Protein AF-A0A973GVV6-F1 (afdb_monomer)

pLDDT: mean 82.09, std 10.91, range [41.25, 96.56]

Solvent-accessible surface area (backbone atoms only — not comparable to full-atom values): 7783 Å² total; per-residue (Å²): 144,70,64,70,62,54,54,49,52,54,51,53,49,53,56,48,51,75,36,25,52,68,75,46,79,45,79,41,70,63,87,93,45,78,24,54,24,40,29,25,40,65,75,50,59,70,65,67,34,44,69,63,40,36,61,57,30,44,75,73,45,18,32,60,41,84,41,83,48,92,96,33,37,30,42,34,44,38,84,44,67,81,72,75,73,79,80,56,63,68,57,54,50,50,52,49,53,49,51,51,52,51,39,23,60,60,36,11,60,40,70,59,96,84,41,84,42,80,36,68,69,42,7,50,53,44,32,50,51,56,51,49,54,53,51,67,70,77,105

Nearest PDB structures (foldseek):
  7mwr-assembly1_B  TM=5.483E-01  e=1.117E-02  synthetic construct
  6mrs-assembly1_A  TM=5.231E-01  e=1.431E-02  synthetic construct
  8ure-assembly1_G  TM=4.754E-01  e=3.007E-02  synthetic construct
  8utm-assembly1_E  TM=4.468E-01  e=5.582E-02  synthetic construct
  3gie-assembly1_A  TM=4.840E-01  e=1.809E-01  Bacillus subtilis

Mean predicted aligned error: 11.55 Å

Structure (mmCIF, N/CA/C/O backbone):
data_AF-A0A973GVV6-F1
#
_entry.id   AF-A0A973GVV6-F1
#
loop_
_atom_site.group_PDB
_atom_site.id
_atom_site.type_symbol
_atom_site.label_atom_id
_atom_site.label_alt_id
_atom_site.label_comp_id
_atom_site.label_asym_id
_atom_site.label_entity_id
_atom_site.label_seq_id
_atom_site.pdbx_PDB_ins_code
_atom_site.Cartn_x
_atom_site.Cartn_y
_atom_site.Cartn_z
_atom_site.occupancy
_atom_site.B_iso_or_equiv
_atom_site.auth_seq_id
_atom_site.auth_comp_id
_atom_site.auth_asym_id
_atom_site.auth_atom_id
_atom_site.pdbx_PDB_model_num
ATOM 1 N N . MET A 1 1 ? -28.513 9.201 26.922 1.00 41.25 1 MET A N 1
ATOM 2 C CA . MET A 1 1 ? -28.234 8.924 25.495 1.00 41.25 1 MET A CA 1
ATOM 3 C C . MET A 1 1 ? -26.735 8.682 25.377 1.00 41.25 1 MET A C 1
ATOM 5 O O . MET A 1 1 ? -26.014 9.534 24.888 1.00 41.25 1 MET A O 1
ATOM 9 N N . THR A 1 2 ? -26.273 7.572 25.961 1.00 50.88 2 THR A N 1
ATOM 10 C CA . THR A 1 2 ? -24.847 7.294 26.245 1.00 50.88 2 THR A CA 1
ATOM 11 C C . THR A 1 2 ? -24.508 5.798 26.152 1.00 50.88 2 THR A C 1
ATOM 13 O O . THR A 1 2 ? -23.356 5.434 26.286 1.00 50.88 2 THR A O 1
ATOM 16 N N . ASP A 1 3 ? -25.484 4.927 25.875 1.00 53.62 3 ASP A N 1
ATOM 17 C CA . ASP A 1 3 ? -25.315 3.469 25.999 1.00 53.62 3 ASP A CA 1
ATOM 18 C C . ASP A 1 3 ? -24.752 2.799 24.728 1.00 53.62 3 ASP A C 1
ATOM 20 O O . ASP A 1 3 ? -23.993 1.836 24.776 1.00 53.62 3 ASP A O 1
ATOM 24 N N . MET A 1 4 ? -25.102 3.319 23.546 1.00 52.28 4 MET A N 1
ATOM 25 C CA . MET A 1 4 ? -24.807 2.636 22.279 1.00 52.28 4 MET A CA 1
ATOM 26 C C . MET A 1 4 ? -23.337 2.779 21.846 1.00 52.28 4 MET A C 1
ATOM 28 O O . MET A 1 4 ? -22.791 1.878 21.210 1.00 52.28 4 MET A O 1
ATOM 32 N N . SER A 1 5 ? -22.670 3.879 22.218 1.00 62.31 5 SER A N 1
ATOM 33 C CA . SER A 1 5 ? -21.237 4.078 21.963 1.00 62.31 5 SER A CA 1
ATOM 34 C C . SER A 1 5 ? -20.377 3.142 22.808 1.00 62.31 5 SER A C 1
ATOM 36 O O . SER A 1 5 ? -19.447 2.537 22.281 1.00 62.31 5 SER A O 1
ATOM 38 N N . ASP A 1 6 ? -20.726 2.961 24.082 1.00 63.75 6 ASP A N 1
ATOM 39 C CA . ASP A 1 6 ? -19.943 2.154 25.022 1.00 63.75 6 ASP A CA 1
ATOM 40 C C . ASP A 1 6 ? -20.035 0.659 24.685 1.00 63.75 6 ASP A C 1
ATOM 42 O O . ASP A 1 6 ? -19.018 -0.039 24.674 1.00 63.75 6 ASP A O 1
ATOM 46 N N . LEU A 1 7 ? -21.223 0.188 24.283 1.00 63.22 7 LEU A N 1
ATOM 47 C CA . LEU A 1 7 ? -21.426 -1.167 23.754 1.00 63.22 7 LEU A CA 1
ATOM 48 C C . LEU A 1 7 ? -20.586 -1.431 22.496 1.00 63.22 7 LEU A C 1
ATOM 50 O O . LEU A 1 7 ? -19.991 -2.500 22.353 1.00 63.22 7 LEU A O 1
ATOM 54 N N . THR A 1 8 ? -20.495 -0.446 21.602 1.00 74.62 8 THR A N 1
ATOM 55 C CA . THR A 1 8 ? -19.741 -0.579 20.348 1.00 74.62 8 THR A CA 1
ATOM 56 C C . THR A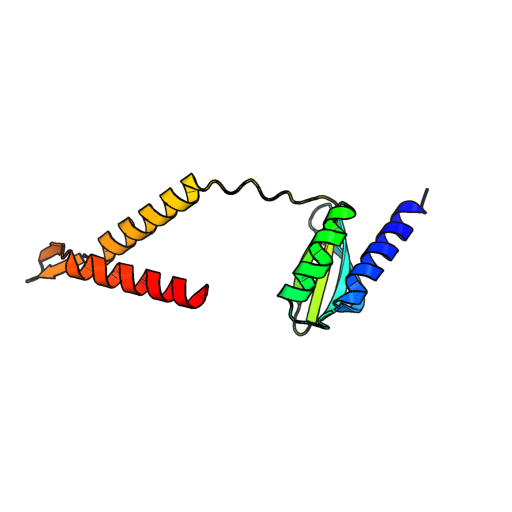 1 8 ? -18.233 -0.596 20.604 1.00 74.62 8 THR A C 1
ATOM 58 O O . THR A 1 8 ? -17.515 -1.417 20.035 1.00 74.62 8 THR A O 1
ATOM 61 N N . VAL A 1 9 ? -17.737 0.248 21.516 1.00 75.38 9 VAL A N 1
ATOM 62 C CA . VAL A 1 9 ? -16.320 0.257 21.918 1.00 75.38 9 VAL A CA 1
ATOM 63 C C . VAL A 1 9 ? -15.939 -1.048 22.622 1.00 75.38 9 VAL A C 1
ATOM 65 O O . VAL A 1 9 ? -14.868 -1.594 22.351 1.00 75.38 9 VAL A O 1
ATOM 68 N N . ALA A 1 10 ? -16.811 -1.594 23.474 1.00 80.00 10 ALA A N 1
ATOM 69 C CA . ALA A 1 10 ? -16.584 -2.883 24.126 1.00 80.00 10 ALA A CA 1
ATOM 70 C C . ALA A 1 10 ? -16.536 -4.047 23.117 1.00 80.00 10 ALA A C 1
ATOM 72 O O . ALA A 1 10 ? -15.674 -4.926 23.222 1.00 80.00 10 ALA A O 1
ATOM 73 N N . ALA A 1 11 ? -17.409 -4.031 22.105 1.00 80.62 11 ALA A N 1
ATOM 74 C CA . ALA A 1 11 ? -17.391 -5.006 21.016 1.00 80.62 11 ALA A CA 1
ATOM 75 C C . ALA A 1 11 ? -16.099 -4.915 20.181 1.00 80.62 11 ALA A C 1
ATOM 77 O O . ALA A 1 11 ? -15.424 -5.927 19.984 1.00 80.62 11 ALA A O 1
ATOM 78 N N . LEU A 1 12 ? -15.692 -3.704 19.780 1.00 81.50 12 LEU A N 1
ATOM 79 C CA . LEU A 1 12 ? -14.433 -3.461 19.059 1.00 81.50 12 LEU A CA 1
ATOM 80 C C . LEU A 1 12 ? -13.213 -3.916 19.867 1.00 81.50 12 LEU A C 1
ATOM 82 O O . LEU A 1 12 ? -12.322 -4.571 19.325 1.00 81.50 12 LEU A O 1
ATOM 86 N N . ARG A 1 13 ? -13.199 -3.636 21.176 1.00 83.25 13 ARG A N 1
ATOM 87 C CA . ARG A 1 13 ? -12.144 -4.090 22.093 1.00 83.25 13 ARG A CA 1
ATOM 88 C C . ARG A 1 13 ? -12.050 -5.610 22.137 1.00 83.25 13 ARG A C 1
ATOM 90 O O . ARG A 1 13 ? -10.948 -6.144 22.178 1.00 83.25 13 ARG A O 1
ATOM 97 N N . THR A 1 14 ? -13.188 -6.299 22.148 1.00 84.44 14 THR A N 1
ATOM 98 C CA . THR A 1 14 ? -13.240 -7.765 22.220 1.00 84.44 14 THR A CA 1
ATOM 99 C C . THR A 1 14 ? -12.627 -8.381 20.968 1.00 84.44 14 THR A C 1
ATOM 101 O O . THR A 1 14 ? -11.766 -9.247 21.072 1.00 84.44 14 THR A O 1
ATOM 104 N N . VAL A 1 15 ? -12.992 -7.863 19.794 1.00 83.56 15 VAL A N 1
ATOM 105 C CA . VAL A 1 15 ? -12.440 -8.325 18.516 1.00 83.56 15 VAL A CA 1
ATOM 106 C C . VAL A 1 15 ? -10.945 -7.999 18.397 1.00 83.56 15 VAL A C 1
ATOM 108 O O . VAL A 1 15 ? -10.175 -8.838 17.940 1.00 83.56 15 VAL A O 1
ATOM 111 N N . ALA A 1 16 ? -10.505 -6.820 18.849 1.00 81.62 16 ALA A N 1
ATOM 112 C CA . ALA A 1 16 ? -9.082 -6.477 18.876 1.00 81.62 16 ALA A CA 1
ATOM 113 C C . ALA A 1 16 ? -8.285 -7.396 19.824 1.00 81.62 16 ALA A C 1
ATOM 115 O O . ALA A 1 16 ? -7.203 -7.858 19.466 1.00 81.62 16 ALA A O 1
ATOM 116 N N . ALA A 1 17 ? -8.832 -7.724 21.000 1.00 83.81 17 ALA A N 1
ATOM 117 C CA . ALA A 1 17 ? -8.168 -8.553 22.008 1.00 83.81 17 ALA A CA 1
ATOM 118 C C . ALA A 1 17 ? -7.870 -9.996 21.550 1.00 83.81 17 ALA A C 1
ATOM 120 O O . ALA A 1 17 ? -7.022 -10.663 22.148 1.00 83.81 17 ALA A O 1
ATOM 121 N N . GLU A 1 18 ? -8.545 -10.481 20.503 1.00 83.44 18 GLU A N 1
ATOM 122 C CA . GLU A 1 18 ? -8.271 -11.796 19.915 1.00 83.44 18 GLU A CA 1
ATOM 123 C C . GLU A 1 18 ? -6.912 -11.849 19.206 1.00 83.44 18 GLU A C 1
ATOM 125 O O . GLU A 1 18 ? -6.233 -12.873 19.267 1.00 83.44 18 GLU A O 1
ATOM 130 N N . VAL A 1 19 ? -6.486 -10.752 18.570 1.00 80.69 19 VAL A N 1
ATOM 131 C CA . VAL A 1 19 ? -5.260 -10.725 17.750 1.00 80.69 19 VAL A CA 1
ATOM 132 C C . VAL A 1 19 ? -4.139 -9.878 18.342 1.00 80.69 19 VAL A C 1
ATOM 134 O O . VAL A 1 19 ? -2.971 -10.114 18.033 1.00 80.69 19 VAL A O 1
ATOM 137 N N . ILE A 1 20 ? -4.468 -8.926 19.217 1.00 83.75 20 ILE A N 1
ATOM 138 C CA . ILE A 1 20 ? -3.491 -8.150 19.981 1.00 83.75 20 ILE A CA 1
ATOM 139 C C . ILE A 1 20 ? -3.687 -8.359 21.479 1.00 83.75 20 ILE A C 1
ATOM 141 O O . ILE A 1 20 ? -4.798 -8.412 22.005 1.00 83.75 20 ILE A O 1
ATOM 145 N N . GLN A 1 21 ? -2.583 -8.454 22.204 1.00 85.25 21 GLN A N 1
ATOM 146 C CA . GLN A 1 21 ? -2.570 -8.282 23.644 1.00 85.25 21 GLN A CA 1
ATOM 147 C C . GLN A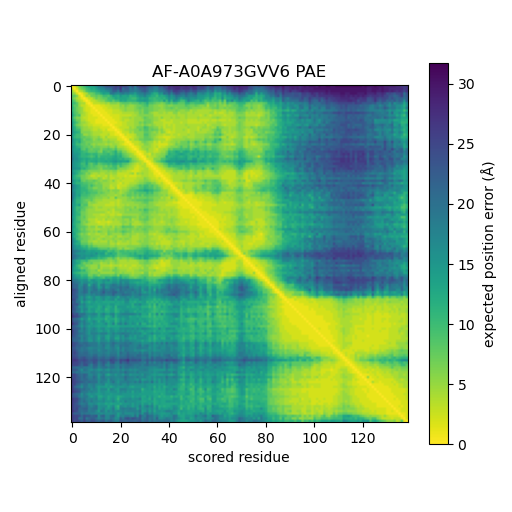 1 21 ? -2.628 -6.783 23.935 1.00 85.25 21 GLN A C 1
ATOM 149 O O . GLN A 1 21 ? -1.608 -6.108 23.880 1.00 85.25 21 GLN A O 1
ATOM 154 N N . ILE A 1 22 ? -3.834 -6.275 24.194 1.00 83.50 22 ILE A N 1
ATOM 155 C CA . ILE A 1 22 ? -4.075 -4.856 24.478 1.00 83.50 22 ILE A CA 1
ATOM 156 C C . ILE A 1 22 ? -3.368 -4.475 25.782 1.00 83.50 22 ILE A C 1
ATOM 158 O O . ILE A 1 22 ? -3.710 -4.991 26.847 1.00 83.50 22 ILE A O 1
ATOM 162 N N . GLU A 1 23 ? -2.410 -3.563 25.681 1.00 84.00 23 GLU A N 1
ATOM 163 C CA . GLU A 1 23 ? -1.698 -2.960 26.808 1.00 84.00 23 GLU A CA 1
ATOM 164 C C . GLU A 1 23 ? -2.356 -1.637 27.208 1.00 84.00 23 GLU A C 1
ATOM 166 O O . GLU A 1 23 ? -2.527 -1.368 28.396 1.00 84.00 23 GLU A O 1
ATOM 171 N N . ASP A 1 24 ? -2.784 -0.848 26.219 1.00 81.06 24 ASP A N 1
ATOM 172 C CA . ASP A 1 24 ? -3.389 0.464 26.435 1.00 81.06 24 ASP A CA 1
ATOM 173 C C . ASP A 1 24 ? -4.512 0.754 25.422 1.00 81.06 24 ASP A C 1
ATOM 175 O O . ASP A 1 24 ? -4.532 0.228 24.304 1.00 81.06 24 ASP A O 1
ATOM 179 N N . VAL A 1 25 ? -5.475 1.589 25.818 1.00 81.19 25 VAL A N 1
ATOM 180 C CA . VAL A 1 25 ? -6.573 2.052 24.958 1.00 81.19 25 VAL A CA 1
ATOM 181 C C . VAL A 1 25 ? -6.594 3.569 24.967 1.00 81.19 25 VAL A C 1
ATOM 183 O O . VAL A 1 25 ? -6.937 4.199 25.964 1.00 81.19 25 VAL A O 1
ATOM 186 N N . GLN A 1 26 ? -6.276 4.157 23.821 1.00 82.62 26 GLN A N 1
ATOM 187 C CA . GLN A 1 26 ? -6.233 5.601 23.640 1.00 82.62 26 GLN A CA 1
ATOM 188 C C . GLN A 1 26 ? -7.326 6.049 22.675 1.00 82.62 26 GLN A C 1
ATOM 190 O O . GLN A 1 26 ? -7.758 5.301 21.803 1.00 82.62 26 GLN A O 1
ATOM 195 N N . LEU A 1 27 ? -7.782 7.291 22.803 1.00 77.88 27 LEU A N 1
ATOM 196 C CA . LEU A 1 27 ? -8.652 7.908 21.804 1.00 77.88 27 LEU A CA 1
ATOM 197 C C . LEU A 1 27 ? -7.766 8.621 20.783 1.00 77.88 27 LEU A C 1
ATOM 199 O O . LEU A 1 27 ? -7.247 9.708 21.038 1.00 77.88 27 LEU A O 1
ATOM 203 N N . GLY A 1 28 ? -7.571 7.982 19.633 1.00 69.44 28 GLY A N 1
ATOM 204 C CA . GLY A 1 28 ? -6.880 8.565 18.494 1.00 69.44 28 GLY A CA 1
ATOM 205 C C . GLY A 1 28 ? -7.753 9.624 17.831 1.00 69.44 28 GLY A C 1
ATOM 206 O O . GLY A 1 28 ? -8.956 9.433 17.638 1.00 69.44 28 GLY A O 1
ATOM 207 N N . ARG A 1 29 ? -7.158 10.764 17.477 1.00 69.81 29 ARG A N 1
ATOM 208 C CA . ARG A 1 29 ? -7.831 11.793 16.683 1.00 69.81 29 ARG A CA 1
ATOM 209 C C . ARG A 1 29 ? -7.193 11.864 15.306 1.00 69.81 29 ARG A C 1
ATOM 211 O O . ARG A 1 29 ? -6.050 12.295 15.171 1.00 69.81 29 ARG A O 1
ATOM 218 N N . ARG A 1 30 ? -7.958 11.507 14.278 1.00 66.75 30 ARG A N 1
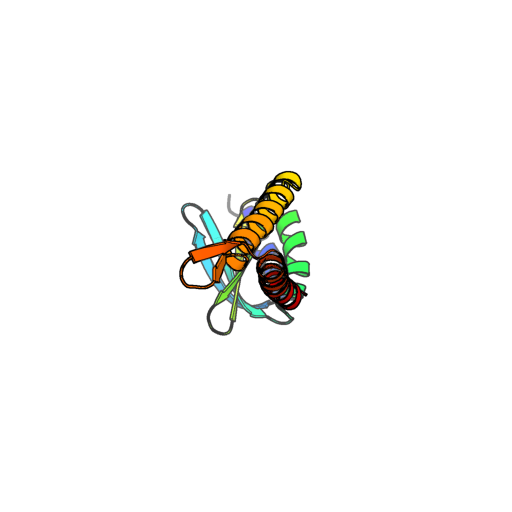ATOM 219 C CA . ARG A 1 30 ? -7.539 11.590 12.878 1.00 66.75 30 ARG A CA 1
ATOM 220 C C . ARG A 1 30 ? -8.357 12.669 12.178 1.00 66.75 30 ARG A C 1
ATOM 222 O O . ARG A 1 30 ? -9.492 12.457 11.752 1.00 66.75 30 ARG A O 1
ATOM 229 N N . GLY A 1 31 ? -7.796 13.878 12.131 1.00 71.50 31 GLY A N 1
ATOM 230 C CA . GLY A 1 31 ? -8.498 15.072 11.653 1.00 71.50 31 GLY A CA 1
ATOM 231 C C . GLY A 1 31 ? -9.696 15.433 12.544 1.00 71.50 31 GLY A C 1
ATOM 232 O O . GLY A 1 31 ? -9.537 15.765 13.721 1.00 71.50 31 GLY A O 1
ATOM 233 N N . ALA A 1 32 ? -10.905 15.378 11.979 1.00 66.12 32 ALA A N 1
ATOM 234 C CA . ALA A 1 32 ? -12.152 15.639 12.703 1.00 66.12 32 ALA A CA 1
ATOM 235 C C . ALA A 1 32 ? -12.732 14.399 13.412 1.00 66.12 32 ALA A C 1
ATOM 237 O O . ALA A 1 32 ? -13.640 14.545 14.226 1.00 66.12 32 ALA A O 1
ATOM 238 N N . MET A 1 33 ? -12.221 13.197 13.125 1.00 67.38 33 MET A N 1
ATOM 239 C CA . MET A 1 33 ? -12.739 11.945 13.680 1.00 67.38 33 MET A CA 1
ATOM 240 C C . MET A 1 33 ? -11.989 11.559 14.955 1.00 67.38 33 MET A C 1
ATOM 242 O O . MET A 1 33 ? -10.761 11.639 15.005 1.00 67.38 33 MET A O 1
ATOM 246 N N . VAL A 1 34 ? -12.736 11.131 15.974 1.00 70.88 34 VAL A N 1
ATOM 247 C CA . VAL A 1 34 ? -12.203 10.520 17.197 1.00 70.88 34 VAL A CA 1
ATOM 248 C C . VAL A 1 34 ? -12.528 9.034 17.137 1.00 70.88 34 VAL A C 1
ATOM 250 O O . VAL A 1 34 ? -13.694 8.664 17.003 1.00 70.88 34 VAL A O 1
ATOM 253 N N . ALA A 1 35 ? -11.498 8.200 17.199 1.00 78.06 35 ALA A N 1
ATOM 254 C CA . ALA A 1 35 ? -11.588 6.755 17.071 1.00 78.06 35 ALA A CA 1
ATOM 255 C C . ALA A 1 35 ? -10.821 6.079 18.217 1.00 78.06 35 ALA A C 1
ATOM 257 O O . ALA A 1 35 ? -9.741 6.544 18.589 1.00 78.06 35 ALA A O 1
ATOM 258 N N . PRO A 1 36 ? -11.340 4.984 18.794 1.00 79.69 36 PRO A N 1
ATOM 259 C CA . PRO A 1 36 ? -10.580 4.217 19.764 1.00 79.69 36 PRO A CA 1
ATOM 260 C C . PRO A 1 36 ? -9.403 3.523 19.067 1.00 79.69 36 PRO A C 1
ATOM 262 O O . PRO A 1 36 ? -9.538 2.930 17.993 1.00 79.69 36 PRO A O 1
ATOM 265 N N . ARG A 1 37 ? -8.239 3.627 19.702 1.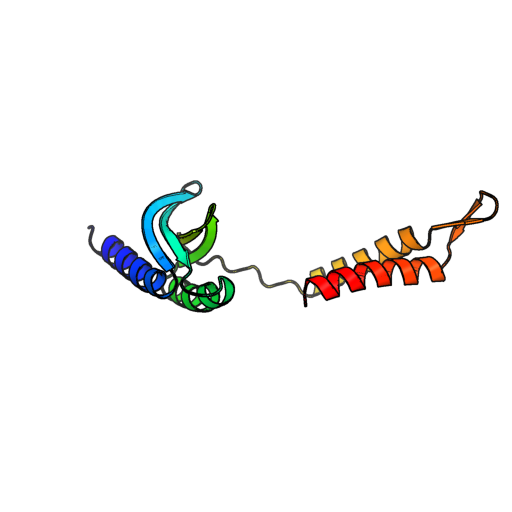00 82.62 37 ARG A N 1
ATOM 266 C CA . ARG A 1 37 ? -6.961 3.059 19.296 1.00 82.62 37 ARG A CA 1
ATOM 267 C C . ARG A 1 37 ? -6.518 2.077 20.372 1.00 82.62 37 ARG A C 1
ATOM 269 O O . ARG A 1 37 ? -6.298 2.459 21.518 1.00 82.62 37 ARG A O 1
ATOM 276 N N . PHE A 1 38 ? -6.406 0.812 20.000 1.00 84.56 38 PHE A N 1
ATOM 277 C CA . PHE A 1 38 ? -5.993 -0.272 20.882 1.00 84.56 38 PHE A CA 1
ATOM 278 C C . PHE A 1 38 ? -4.512 -0.553 20.648 1.00 84.56 38 PHE A C 1
ATOM 280 O O . PHE A 1 38 ? -4.148 -0.986 19.559 1.00 84.56 38 PHE A O 1
ATOM 287 N N . ILE A 1 39 ? -3.667 -0.279 21.635 1.00 83.38 39 ILE A N 1
ATOM 288 C CA . ILE A 1 39 ? -2.209 -0.398 21.540 1.00 83.38 39 ILE A CA 1
ATOM 289 C C . ILE A 1 39 ? -1.775 -1.657 22.280 1.00 83.38 39 ILE A C 1
ATOM 291 O O . ILE A 1 39 ? -2.270 -1.945 23.372 1.00 83.38 39 ILE A O 1
ATOM 295 N N . GLY A 1 40 ? -0.850 -2.411 21.698 1.00 84.81 40 GLY A N 1
ATOM 296 C CA . GLY A 1 40 ? -0.265 -3.558 22.371 1.00 84.81 40 GLY A CA 1
ATOM 297 C C . GLY A 1 40 ? 0.632 -4.391 21.472 1.00 84.81 40 GLY A C 1
ATOM 298 O O . GLY A 1 40 ? 1.213 -3.891 20.510 1.00 84.81 40 GLY A O 1
ATOM 299 N N . GLN A 1 41 ? 0.736 -5.681 21.780 1.00 82.44 41 GLN A N 1
ATOM 300 C CA . GLN A 1 41 ? 1.577 -6.616 21.034 1.00 82.44 41 GLN A CA 1
ATOM 301 C C . GLN A 1 41 ? 0.738 -7.608 20.240 1.00 82.44 41 GLN A C 1
ATOM 303 O O . GLN A 1 41 ? -0.260 -8.143 20.722 1.00 82.44 41 GLN A O 1
ATOM 308 N N . LEU A 1 42 ? 1.153 -7.862 19.005 1.00 82.38 42 LEU A N 1
ATOM 309 C CA . LEU A 1 42 ? 0.533 -8.857 18.142 1.00 82.38 42 LEU A CA 1
ATOM 310 C C . LEU A 1 42 ? 0.733 -10.267 18.711 1.00 82.38 42 LEU A C 1
ATOM 312 O O . LEU A 1 42 ? 1.853 -10.682 19.000 1.00 82.38 42 LEU A O 1
ATOM 316 N N . ARG A 1 43 ? -0.359 -11.026 18.830 1.00 81.06 43 ARG A N 1
ATOM 317 C CA . ARG A 1 43 ? -0.337 -12.446 19.234 1.00 81.06 43 ARG A CA 1
ATOM 318 C C . ARG A 1 43 ? 0.015 -13.385 18.077 1.00 81.06 43 ARG A C 1
ATOM 320 O O . ARG A 1 43 ? 0.208 -14.580 18.275 1.00 81.06 43 ARG A O 1
ATOM 327 N N . THR A 1 44 ? 0.004 -12.870 16.857 1.00 77.44 44 THR A N 1
ATOM 328 C CA . THR A 1 44 ? 0.151 -13.601 15.597 1.00 77.44 44 THR A CA 1
ATOM 329 C C . THR A 1 44 ? 0.787 -12.666 14.577 1.00 77.44 44 THR A C 1
ATOM 331 O O . THR A 1 44 ? 0.855 -11.461 14.799 1.00 77.44 44 THR A O 1
ATOM 334 N N . GLU A 1 45 ? 1.278 -13.205 13.469 1.00 80.25 45 GLU A N 1
ATOM 335 C CA . GLU A 1 45 ? 1.764 -12.405 12.350 1.00 80.25 45 GLU A CA 1
ATOM 336 C C . GLU A 1 45 ? 0.775 -11.289 11.960 1.00 80.25 45 GLU A C 1
ATOM 338 O O . GLU A 1 45 ? -0.442 -11.491 11.940 1.00 80.25 45 GLU A O 1
ATOM 343 N N . ALA A 1 46 ? 1.301 -10.100 11.651 1.00 76.94 46 ALA A N 1
ATOM 344 C CA . ALA A 1 46 ? 0.499 -8.905 11.388 1.00 76.94 46 ALA A CA 1
ATOM 345 C C . ALA A 1 46 ? -0.561 -9.121 10.296 1.00 76.94 46 ALA A C 1
ATOM 347 O O . ALA A 1 46 ? -1.688 -8.646 10.440 1.00 76.94 46 ALA A O 1
ATOM 348 N N . GLN A 1 47 ? -0.220 -9.878 9.248 1.00 77.50 47 GLN A N 1
ATOM 349 C CA . GLN A 1 47 ? -1.128 -10.169 8.143 1.00 77.50 47 GLN A CA 1
ATOM 350 C C . GLN A 1 47 ? -2.306 -11.048 8.585 1.00 77.50 47 GLN A C 1
ATOM 352 O O . GLN A 1 47 ? -3.460 -10.664 8.420 1.00 77.50 47 GLN A O 1
ATOM 357 N N . ALA A 1 48 ? -2.040 -12.176 9.246 1.00 81.88 48 ALA A N 1
ATOM 358 C CA . ALA A 1 48 ? -3.091 -13.069 9.739 1.00 81.88 48 ALA A CA 1
ATOM 359 C C . ALA A 1 48 ? -3.976 -12.407 10.818 1.00 81.88 48 ALA A C 1
ATOM 361 O O . ALA A 1 48 ? -5.188 -12.647 10.885 1.00 81.88 48 ALA A O 1
ATOM 362 N N . ALA A 1 49 ? -3.391 -11.532 11.644 1.00 83.62 49 ALA A N 1
ATOM 363 C CA . ALA A 1 49 ? -4.136 -10.697 12.581 1.00 83.62 49 ALA A CA 1
ATOM 364 C C . ALA A 1 49 ? -5.081 -9.720 11.858 1.00 83.62 49 ALA A C 1
ATOM 366 O O . ALA A 1 49 ? -6.249 -9.599 12.242 1.00 83.62 49 ALA A O 1
ATOM 367 N N . TYR A 1 50 ? -4.599 -9.059 10.798 1.00 81.94 50 TYR A N 1
ATOM 368 C CA . TYR A 1 50 ? -5.410 -8.174 9.961 1.00 81.94 50 TYR A CA 1
ATOM 369 C C . TYR A 1 50 ? -6.580 -8.921 9.320 1.00 81.94 50 TYR A C 1
ATOM 371 O O . TYR A 1 50 ? -7.726 -8.495 9.460 1.00 81.94 50 TYR A O 1
ATOM 379 N N . ASP A 1 51 ? -6.307 -10.063 8.690 1.00 83.44 51 ASP A N 1
ATOM 380 C CA . ASP A 1 51 ? -7.304 -10.861 7.969 1.00 83.44 51 ASP A CA 1
ATOM 381 C C . ASP A 1 51 ? -8.428 -11.363 8.892 1.00 83.44 51 ASP A C 1
ATOM 383 O O . ASP A 1 51 ? -9.573 -11.525 8.469 1.00 83.44 51 ASP A O 1
ATOM 387 N N . THR A 1 52 ? -8.129 -11.547 10.181 1.00 83.19 52 THR A N 1
ATOM 388 C CA . THR A 1 52 ? -9.112 -11.949 11.197 1.00 83.19 52 THR A CA 1
ATOM 389 C C . THR A 1 52 ? -9.975 -10.776 11.676 1.00 83.19 52 THR A C 1
ATOM 391 O O . THR A 1 52 ? -11.187 -10.925 11.870 1.00 83.19 52 THR A O 1
ATOM 394 N N . VAL A 1 53 ? -9.374 -9.600 11.883 1.00 84.25 53 VAL A N 1
ATOM 395 C CA . VAL A 1 53 ? -10.048 -8.436 12.486 1.00 84.25 53 VAL A CA 1
ATOM 396 C C . VAL A 1 53 ? -10.760 -7.560 11.463 1.00 84.25 53 VAL A C 1
ATOM 398 O O . VAL A 1 53 ? -11.858 -7.072 11.744 1.00 84.25 53 VAL A O 1
ATOM 401 N N . ALA A 1 54 ? -10.182 -7.373 10.276 1.00 82.81 54 ALA A N 1
ATOM 402 C CA . ALA A 1 54 ? -10.705 -6.463 9.263 1.00 82.81 54 ALA A CA 1
ATOM 403 C C . ALA A 1 54 ? -12.153 -6.784 8.839 1.00 82.81 54 ALA A C 1
ATOM 405 O O . ALA A 1 54 ? -12.974 -5.863 8.875 1.00 82.81 54 ALA A O 1
ATOM 406 N N . PRO A 1 55 ? -12.542 -8.044 8.541 1.00 82.75 55 PRO A N 1
ATOM 407 C CA . PRO A 1 55 ? -13.918 -8.360 8.148 1.00 82.75 55 PRO A CA 1
ATOM 408 C C . PRO A 1 55 ? -14.924 -8.096 9.274 1.00 82.75 55 PRO A C 1
ATOM 410 O O . PRO A 1 55 ? -16.045 -7.650 9.035 1.00 82.75 55 PRO A O 1
ATOM 413 N N . ARG A 1 56 ? -14.519 -8.346 10.526 1.00 83.00 56 ARG A N 1
ATOM 414 C CA . ARG A 1 56 ? -15.376 -8.167 11.705 1.00 83.00 56 ARG A CA 1
ATOM 415 C C . ARG A 1 56 ? -15.581 -6.694 12.033 1.00 83.00 56 ARG A C 1
ATOM 417 O O . ARG A 1 56 ? -16.695 -6.293 12.356 1.00 83.00 56 ARG A O 1
ATOM 424 N N . PHE A 1 57 ? -14.536 -5.878 11.904 1.00 83.19 57 PHE A N 1
ATOM 425 C CA . PHE A 1 57 ? -14.653 -4.425 12.028 1.00 83.19 57 PHE A CA 1
ATOM 426 C C . PHE A 1 57 ? -15.541 -3.853 10.919 1.00 83.19 57 PHE A C 1
ATOM 428 O O . PHE A 1 57 ? -16.448 -3.074 11.219 1.00 83.19 57 PHE A O 1
ATOM 435 N N . GLN A 1 58 ? -15.365 -4.311 9.672 1.00 81.94 58 GLN A N 1
ATOM 436 C CA . GLN A 1 58 ? -16.204 -3.899 8.541 1.00 81.94 58 GLN A CA 1
ATOM 437 C C . GLN A 1 58 ? -17.680 -4.250 8.762 1.00 81.94 58 GLN A C 1
ATOM 439 O O . GLN A 1 58 ? -18.545 -3.411 8.513 1.00 81.94 58 GLN A O 1
ATOM 444 N N . ALA A 1 59 ? -17.978 -5.441 9.296 1.00 80.19 59 ALA A N 1
ATOM 445 C CA . ALA A 1 59 ? -19.341 -5.845 9.652 1.00 80.19 59 ALA A CA 1
ATOM 446 C C . ALA A 1 59 ? -19.984 -4.931 10.714 1.00 80.19 59 ALA A C 1
ATOM 448 O O . ALA A 1 59 ? -21.203 -4.780 10.738 1.00 80.19 59 ALA A O 1
ATOM 449 N N . MET A 1 60 ? -19.172 -4.293 11.562 1.00 79.38 60 MET A N 1
ATOM 450 C CA . MET A 1 60 ? -19.619 -3.320 12.565 1.00 79.38 60 MET A CA 1
ATOM 451 C C . MET A 1 60 ? -19.670 -1.875 12.041 1.00 79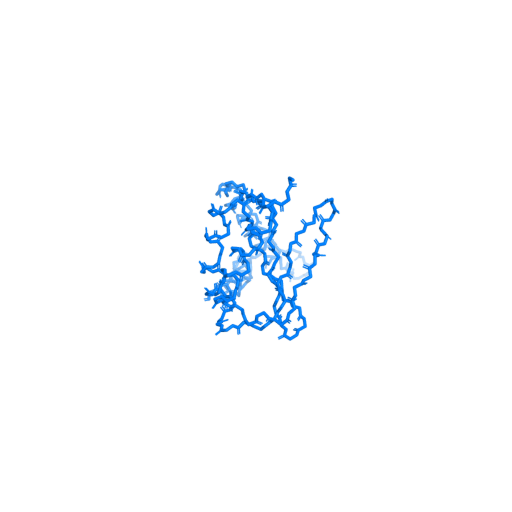.38 60 MET A C 1
ATOM 453 O O . MET A 1 60 ? -20.020 -0.974 12.799 1.00 79.38 60 MET A O 1
ATOM 457 N N . GLY A 1 61 ? -19.330 -1.620 10.773 1.00 78.75 61 GLY A N 1
ATOM 458 C CA . GLY A 1 61 ? -19.302 -0.260 10.224 1.00 78.75 61 GLY A CA 1
ATOM 459 C C . GLY A 1 61 ? -17.976 0.483 10.421 1.00 78.75 61 GLY A C 1
ATOM 460 O O . GLY A 1 61 ? -17.910 1.686 10.157 1.00 78.75 61 GLY A O 1
ATOM 461 N N . TYR A 1 62 ? -16.930 -0.207 10.883 1.00 82.38 62 TYR A N 1
ATOM 462 C CA . TYR A 1 62 ? -15.619 0.367 11.181 1.00 82.38 62 TYR A CA 1
ATOM 463 C C . TYR A 1 62 ? -14.551 -0.176 10.236 1.00 82.38 62 TYR A C 1
ATOM 465 O O . TYR A 1 62 ? -14.591 -1.323 9.802 1.00 82.38 62 TYR A O 1
ATOM 473 N N . THR A 1 63 ? -13.539 0.632 9.950 1.00 83.69 63 THR A N 1
ATOM 474 C CA . THR A 1 63 ? -12.333 0.167 9.267 1.00 83.69 63 THR A CA 1
ATOM 475 C C . THR A 1 63 ? -11.228 -0.021 10.295 1.00 83.69 63 THR A C 1
ATOM 477 O O . THR A 1 63 ? -10.842 0.933 10.970 1.00 83.69 63 THR A O 1
ATOM 480 N N . ALA A 1 64 ? -10.720 -1.249 10.411 1.00 84.62 64 ALA A N 1
ATOM 481 C CA . ALA A 1 64 ? -9.528 -1.536 11.199 1.00 84.62 64 ALA A CA 1
ATOM 482 C C . ALA A 1 64 ? -8.290 -1.058 10.437 1.00 84.62 64 ALA A C 1
ATOM 484 O O . ALA A 1 64 ? -8.021 -1.522 9.326 1.00 84.62 64 ALA A O 1
ATOM 485 N N . LEU A 1 65 ? -7.526 -0.151 11.036 1.00 82.44 65 LEU A N 1
ATOM 486 C CA . LEU A 1 65 ? -6.193 0.196 10.562 1.00 82.44 65 LEU A CA 1
ATOM 487 C C . LEU A 1 65 ? -5.161 -0.328 11.545 1.00 82.44 65 LEU A C 1
ATOM 489 O O . LEU A 1 65 ? -5.168 0.050 12.714 1.00 82.44 65 LEU A O 1
ATOM 493 N N . LEU A 1 66 ? -4.268 -1.180 11.055 1.00 83.81 66 LEU A N 1
ATOM 494 C CA . LEU A 1 66 ? -3.099 -1.610 11.807 1.00 83.81 66 LEU A CA 1
ATOM 495 C C . LEU A 1 66 ? -1.976 -0.617 11.544 1.00 83.81 66 LEU A C 1
ATOM 497 O O . LEU A 1 66 ? -1.622 -0.338 10.399 1.00 83.81 66 LEU A O 1
ATOM 501 N N . GLN A 1 67 ? -1.427 -0.075 12.618 1.00 78.75 67 GLN A N 1
ATOM 502 C CA . GLN A 1 67 ? -0.316 0.853 12.583 1.00 78.75 67 GLN A CA 1
ATOM 503 C C . GLN A 1 67 ? 0.796 0.295 13.460 1.00 78.75 67 GLN A C 1
ATOM 505 O O . GLN A 1 67 ? 0.593 0.039 14.644 1.00 78.75 67 GLN A O 1
ATOM 510 N N . GLN A 1 68 ? 1.973 0.090 12.879 1.00 76.19 68 GLN A N 1
ATOM 511 C CA . GLN A 1 68 ? 3.136 -0.338 13.644 1.00 76.19 68 GLN A CA 1
ATOM 512 C C . GLN A 1 68 ? 3.664 0.853 14.451 1.00 76.19 68 GLN A C 1
ATOM 514 O O . GLN A 1 68 ? 3.904 1.924 13.892 1.00 76.19 68 GLN A O 1
ATOM 519 N N . GLU A 1 69 ? 3.801 0.688 15.766 1.00 66.62 69 GLU A N 1
ATOM 520 C CA . GLU A 1 69 ? 4.234 1.748 16.676 1.00 66.62 69 GLU A CA 1
ATOM 521 C C . GLU A 1 69 ? 5.403 1.249 17.530 1.00 66.62 69 GLU A C 1
ATOM 523 O O . GLU A 1 69 ? 5.234 0.484 18.477 1.00 66.62 69 GLU A O 1
ATOM 528 N N . GLY A 1 70 ? 6.619 1.667 17.166 1.00 69.62 70 GLY A N 1
ATOM 529 C CA . GLY A 1 70 ? 7.841 1.232 17.842 1.00 69.62 70 GLY A CA 1
ATOM 530 C C . GLY A 1 70 ? 8.015 -0.289 17.793 1.00 69.62 70 GLY A C 1
ATOM 531 O O . GLY A 1 70 ? 8.195 -0.858 16.720 1.00 69.62 70 GLY A O 1
ATOM 532 N N . GLN A 1 71 ? 7.977 -0.935 18.962 1.00 62.28 71 GLN A N 1
ATOM 533 C CA . GLN A 1 71 ? 8.058 -2.397 19.107 1.00 62.28 71 GLN A CA 1
ATOM 534 C C . GLN A 1 71 ? 6.682 -3.091 19.148 1.00 62.28 71 GLN A C 1
ATOM 536 O O . GLN A 1 71 ? 6.627 -4.316 19.229 1.00 62.28 71 GLN A O 1
ATOM 541 N N . GLY A 1 72 ? 5.583 -2.333 19.099 1.00 75.56 72 GLY A N 1
ATOM 542 C CA . GLY A 1 72 ? 4.214 -2.840 19.179 1.00 75.56 72 GLY A CA 1
ATOM 543 C C . GLY A 1 72 ? 3.367 -2.516 17.948 1.00 75.56 72 GLY A C 1
ATOM 544 O O . GLY A 1 72 ? 3.846 -2.034 16.917 1.00 75.56 72 GLY A O 1
ATOM 545 N N . VAL A 1 73 ? 2.070 -2.790 18.065 1.00 82.75 73 VAL A N 1
ATOM 546 C CA . VAL A 1 73 ? 1.053 -2.508 17.051 1.00 82.75 73 VAL A CA 1
ATOM 547 C C . VAL A 1 73 ? -0.149 -1.833 17.692 1.00 82.75 73 VAL A C 1
ATOM 549 O O . VAL A 1 73 ? -0.632 -2.234 18.750 1.00 82.75 73 VAL A O 1
ATOM 552 N N . ALA A 1 74 ? -0.652 -0.815 17.009 1.00 83.06 74 ALA A N 1
ATOM 553 C CA . ALA A 1 74 ? -1.883 -0.133 17.339 1.00 83.06 74 ALA A CA 1
ATOM 554 C C . ALA A 1 74 ? -2.964 -0.455 16.300 1.00 83.06 74 ALA A C 1
ATOM 556 O O . ALA 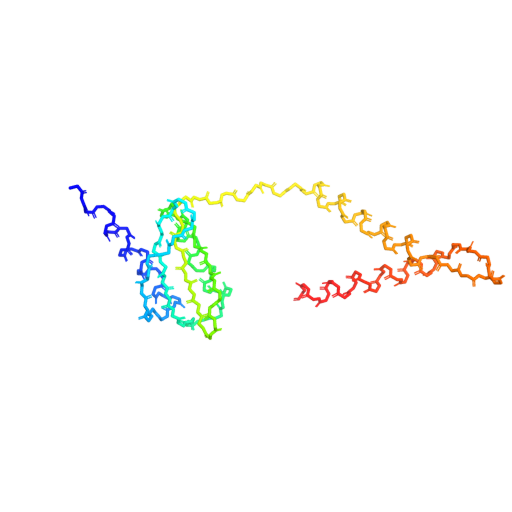A 1 74 ? -2.742 -0.310 15.098 1.00 83.06 74 ALA A O 1
ATOM 557 N N . ILE A 1 75 ? -4.144 -0.867 16.761 1.00 82.69 75 ILE A N 1
ATOM 558 C CA . ILE A 1 75 ? -5.343 -1.033 15.936 1.00 82.69 75 ILE A CA 1
ATOM 559 C C . ILE A 1 75 ? -6.237 0.187 16.143 1.00 82.69 75 ILE A C 1
ATOM 561 O O . ILE A 1 75 ? -6.785 0.385 17.226 1.00 82.69 75 ILE A O 1
ATOM 565 N N . GLU A 1 76 ? -6.399 1.003 15.107 1.00 83.12 76 GLU A N 1
ATOM 566 C CA . GLU A 1 76 ? -7.307 2.150 15.094 1.00 83.12 76 GLU A CA 1
ATOM 567 C C . GLU A 1 76 ? -8.645 1.741 14.462 1.00 83.12 76 GLU A C 1
ATOM 569 O O . GLU A 1 76 ? -8.684 1.229 13.341 1.00 83.12 76 GLU A O 1
ATOM 574 N N . ALA A 1 77 ? -9.749 1.953 15.183 1.00 84.00 77 ALA A N 1
ATOM 575 C CA . ALA A 1 77 ? -11.097 1.651 14.707 1.00 84.00 77 ALA A CA 1
ATOM 576 C C . ALA A 1 77 ? -11.736 2.901 14.088 1.00 84.00 77 ALA A C 1
ATOM 578 O O . ALA A 1 77 ? -12.461 3.640 14.760 1.00 84.00 77 ALA A O 1
ATOM 579 N N . LEU A 1 78 ? -11.468 3.168 12.810 1.00 81.12 78 LEU A N 1
ATOM 580 C CA . LEU A 1 78 ? -12.023 4.352 12.158 1.00 81.12 78 LEU A CA 1
ATOM 581 C C . LEU A 1 78 ? -13.511 4.155 11.833 1.00 81.12 78 LEU A C 1
ATOM 583 O O . LEU A 1 78 ? -13.861 3.144 11.222 1.00 81.12 78 LEU A O 1
ATOM 587 N N . PRO A 1 79 ? -14.392 5.099 12.208 1.00 72.75 79 PRO A N 1
ATOM 588 C CA . PRO A 1 79 ? -15.802 5.025 11.854 1.00 72.75 79 PRO A CA 1
ATOM 589 C C . PRO A 1 79 ? -15.989 5.234 10.347 1.00 72.75 79 PRO A C 1
ATOM 591 O O . PRO A 1 79 ? -15.492 6.206 9.776 1.00 72.75 79 PRO A O 1
ATOM 594 N N . GLY A 1 80 ? -16.740 4.332 9.718 1.00 68.56 80 GLY A N 1
ATOM 595 C CA . GLY A 1 80 ? -16.985 4.316 8.280 1.00 68.56 80 GLY A CA 1
ATOM 596 C C . GLY A 1 80 ? -16.216 3.206 7.566 1.00 68.56 80 GLY A C 1
ATOM 597 O O . GLY A 1 80 ? -15.093 2.848 7.928 1.00 68.56 80 GLY A O 1
ATOM 598 N N . LEU A 1 81 ? -16.831 2.661 6.516 1.00 61.28 81 LEU A N 1
ATOM 599 C CA . LEU A 1 81 ? -16.155 1.762 5.591 1.00 61.28 81 LEU A CA 1
ATOM 600 C C . LEU A 1 81 ? -15.380 2.615 4.589 1.00 61.28 81 LEU A C 1
ATOM 602 O O . LEU A 1 81 ? -15.980 3.282 3.742 1.00 61.28 81 LEU A O 1
ATOM 606 N N . PHE A 1 82 ? -14.049 2.565 4.648 1.00 62.97 82 PHE A N 1
ATOM 607 C CA . PHE A 1 82 ? -13.246 2.927 3.488 1.00 62.97 82 PHE A CA 1
ATOM 608 C C . PHE A 1 82 ? -13.530 1.876 2.423 1.00 62.97 82 PHE A C 1
ATOM 610 O O . PHE A 1 82 ? -12.964 0.790 2.454 1.00 62.97 82 PHE A O 1
ATOM 617 N N . ASN A 1 83 ? -14.458 2.165 1.516 1.00 56.19 83 ASN A N 1
ATOM 618 C CA . ASN A 1 83 ? -14.686 1.312 0.364 1.00 56.19 83 ASN A CA 1
ATOM 619 C C . ASN A 1 83 ? -13.556 1.621 -0.631 1.00 56.19 83 ASN A C 1
ATOM 621 O O . ASN A 1 83 ? -13.565 2.722 -1.197 1.00 56.19 83 ASN A O 1
ATOM 625 N N . PRO A 1 84 ? -12.538 0.750 -0.796 1.00 60.09 84 PRO A N 1
ATOM 626 C CA . PRO A 1 84 ? -11.485 1.011 -1.762 1.00 60.09 84 PRO A CA 1
ATOM 627 C C . PRO A 1 84 ? -12.152 1.170 -3.125 1.00 60.09 84 PRO A C 1
ATOM 629 O O . PRO A 1 84 ? -12.963 0.337 -3.534 1.00 60.09 84 PRO A O 1
ATOM 632 N N . ALA A 1 85 ? -11.866 2.283 -3.804 1.00 64.38 85 ALA A N 1
ATOM 633 C CA . ALA A 1 85 ? -12.410 2.511 -5.133 1.0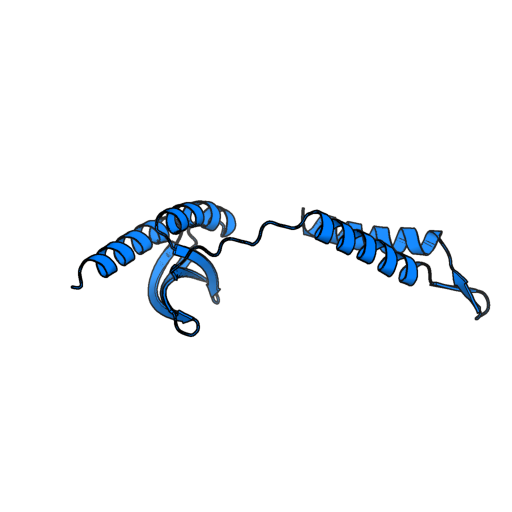0 64.38 85 ALA A CA 1
ATOM 634 C C . ALA A 1 85 ? -12.091 1.283 -6.004 1.00 64.38 85 ALA A C 1
ATOM 636 O O . ALA A 1 85 ? -10.967 0.776 -5.928 1.00 64.38 85 ALA A O 1
ATOM 637 N N . PRO A 1 86 ? -13.052 0.784 -6.804 1.00 69.81 86 PRO A N 1
ATOM 638 C CA . PRO A 1 86 ? -12.839 -0.413 -7.602 1.00 69.81 86 PRO A CA 1
ATOM 639 C C . PRO A 1 86 ? -11.575 -0.232 -8.438 1.00 69.81 86 PRO A C 1
ATOM 641 O O . PRO A 1 86 ? -11.450 0.753 -9.176 1.00 69.81 86 PRO A O 1
ATOM 644 N N . SER A 1 87 ? -10.624 -1.157 -8.277 1.00 71.31 87 SER A N 1
ATOM 645 C CA . SER A 1 87 ? -9.350 -1.090 -8.983 1.00 71.31 87 SER A CA 1
ATOM 646 C C . SER A 1 87 ? -9.622 -1.050 -10.481 1.00 71.31 87 SER A C 1
ATOM 648 O O . SER A 1 87 ? -10.247 -1.944 -11.058 1.00 71.31 87 SER A O 1
ATOM 650 N N . ARG A 1 88 ? -9.198 0.038 -11.124 1.00 87.06 88 ARG A N 1
ATOM 651 C CA . ARG A 1 88 ? -9.355 0.217 -12.563 1.00 87.06 88 ARG A CA 1
ATOM 652 C C . ARG A 1 88 ? -8.257 -0.584 -13.245 1.00 87.06 88 ARG A C 1
ATOM 654 O O . ARG A 1 88 ? -7.196 -0.038 -13.527 1.00 87.06 88 ARG A O 1
ATOM 661 N N . LEU A 1 89 ? -8.526 -1.862 -13.522 1.00 89.50 89 LEU A N 1
ATOM 662 C CA . LEU A 1 89 ? -7.571 -2.777 -14.162 1.00 89.50 89 LEU A CA 1
ATOM 663 C C . LEU A 1 89 ? -6.933 -2.167 -15.421 1.00 89.50 89 LEU A C 1
ATOM 665 O O . LEU A 1 89 ? -5.731 -2.285 -15.624 1.00 89.50 89 LEU A O 1
ATOM 669 N N . TRP A 1 90 ? -7.715 -1.445 -16.228 1.00 93.50 90 TRP A N 1
ATOM 670 C CA . TRP A 1 90 ? -7.199 -0.763 -17.418 1.00 93.50 90 TRP A CA 1
ATOM 671 C C . TRP A 1 90 ? -6.118 0.281 -17.088 1.00 93.50 90 TRP A C 1
ATOM 673 O O . TRP A 1 90 ? -5.159 0.424 -17.839 1.00 93.50 90 TRP A O 1
ATOM 683 N N . LEU A 1 91 ? -6.252 0.994 -15.963 1.00 92.00 91 LEU A N 1
ATOM 684 C CA . LEU A 1 91 ? -5.295 2.008 -15.529 1.00 92.00 91 LEU A CA 1
ATOM 685 C C . LEU A 1 91 ? -4.005 1.345 -15.042 1.00 92.00 91 LEU A C 1
ATOM 687 O O . LEU A 1 91 ? -2.923 1.813 -15.374 1.00 92.00 91 LEU A O 1
ATOM 691 N N . ALA A 1 92 ? -4.118 0.226 -14.320 1.00 90.75 92 ALA A N 1
ATOM 692 C CA . ALA A 1 92 ? -2.965 -0.578 -13.921 1.00 90.75 92 ALA A CA 1
ATOM 693 C C . ALA A 1 92 ? -2.199 -1.109 -15.144 1.00 90.75 92 ALA A C 1
ATOM 695 O O . ALA A 1 92 ? -0.980 -0.982 -15.204 1.00 90.75 92 ALA A O 1
ATOM 696 N N . LEU A 1 93 ? -2.910 -1.622 -16.156 1.00 94.06 93 LEU A N 1
ATOM 697 C CA . LEU A 1 93 ? -2.301 -2.074 -17.410 1.00 94.06 93 LEU A CA 1
ATOM 698 C C . LEU A 1 93 ? -1.635 -0.928 -18.180 1.00 94.06 93 LEU A C 1
ATOM 700 O O . LEU A 1 93 ? -0.527 -1.100 -18.685 1.00 94.06 93 LEU A O 1
ATOM 704 N N . LEU A 1 94 ? -2.275 0.245 -18.242 1.00 95.75 94 LEU A N 1
ATOM 705 C CA . LEU A 1 94 ? -1.692 1.429 -18.873 1.00 95.75 94 LEU A CA 1
ATOM 706 C C . LEU A 1 94 ? -0.397 1.848 -18.170 1.00 95.75 94 LEU A C 1
ATOM 708 O O . LEU A 1 94 ? 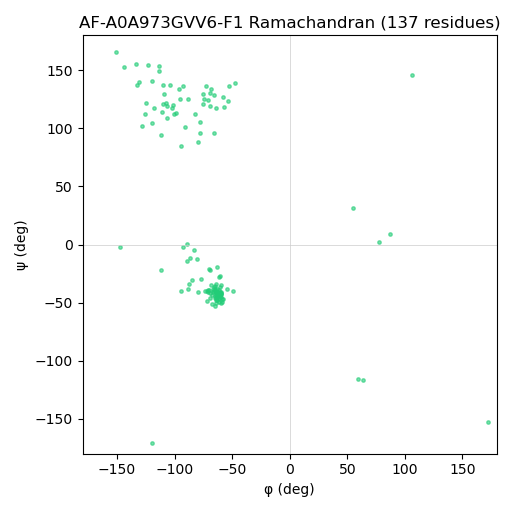0.615 2.057 -18.833 1.00 95.75 94 LEU A O 1
ATOM 712 N N . LEU A 1 95 ? -0.421 1.956 -16.839 1.00 94.12 95 LEU A N 1
ATOM 713 C CA . LEU A 1 95 ? 0.750 2.332 -16.048 1.00 94.12 95 LEU A CA 1
ATOM 714 C C . LEU A 1 95 ? 1.870 1.298 -16.181 1.00 94.12 95 LEU A C 1
ATOM 716 O O . LEU A 1 95 ? 3.021 1.679 -16.356 1.00 94.12 95 LEU A O 1
ATOM 720 N N . PHE A 1 96 ? 1.543 0.006 -16.178 1.00 93.06 96 PHE A N 1
ATOM 721 C CA . PHE A 1 96 ? 2.517 -1.063 -16.385 1.00 93.06 96 PHE A CA 1
ATOM 722 C C . PHE A 1 96 ? 3.182 -0.980 -17.765 1.00 93.06 96 PHE A C 1
ATOM 724 O O . PHE A 1 96 ? 4.409 -1.018 -17.866 1.00 93.06 96 PHE A O 1
ATOM 731 N N . ALA A 1 97 ? 2.393 -0.790 -18.827 1.00 95.62 97 ALA A N 1
ATOM 732 C CA . ALA A 1 97 ? 2.921 -0.597 -20.175 1.00 95.62 97 ALA A CA 1
ATOM 733 C C . ALA A 1 97 ? 3.811 0.654 -20.267 1.00 95.62 97 ALA A C 1
ATOM 735 O O . ALA A 1 97 ? 4.860 0.622 -20.912 1.00 95.62 97 ALA A O 1
ATOM 736 N N . LEU A 1 98 ? 3.434 1.738 -19.582 1.00 96.56 98 LEU A N 1
ATOM 737 C CA . LEU A 1 98 ? 4.229 2.963 -19.515 1.00 96.56 98 LEU A CA 1
ATOM 738 C C . LEU A 1 98 ? 5.553 2.747 -18.763 1.00 96.56 98 LEU A C 1
ATOM 740 O O . LEU A 1 98 ? 6.590 3.257 -19.186 1.00 96.56 98 LEU A O 1
ATOM 744 N N . THR A 1 99 ? 5.555 1.946 -17.698 1.00 94.62 99 THR A N 1
ATOM 745 C CA . THR A 1 99 ? 6.776 1.553 -16.978 1.00 94.62 99 THR A CA 1
ATOM 746 C C . THR A 1 99 ? 7.705 0.729 -17.866 1.00 94.62 99 THR A C 1
ATOM 748 O O . THR A 1 99 ? 8.898 1.024 -17.943 1.00 94.62 99 THR A O 1
ATOM 751 N N . ILE A 1 100 ? 7.180 -0.261 -18.596 1.00 95.06 100 ILE A N 1
ATOM 752 C CA . ILE A 1 100 ? 7.980 -1.023 -19.569 1.00 95.06 100 ILE A CA 1
ATOM 753 C C . ILE A 1 100 ? 8.557 -0.075 -20.621 1.00 95.06 100 ILE A C 1
ATOM 755 O O . ILE A 1 100 ? 9.759 -0.090 -20.857 1.00 95.06 100 ILE A O 1
ATOM 759 N N . GLY A 1 101 ? 7.728 0.789 -21.210 1.00 95.25 101 GLY A N 1
ATOM 760 C CA . GLY A 1 101 ? 8.163 1.725 -22.245 1.00 95.25 101 GLY A CA 1
ATOM 761 C C . GLY A 1 101 ? 9.249 2.690 -21.768 1.00 95.25 101 GLY A C 1
ATOM 762 O O . GLY A 1 101 ? 10.247 2.880 -22.459 1.00 95.25 101 GLY A O 1
ATOM 763 N N . THR A 1 102 ? 9.093 3.272 -20.577 1.00 94.88 102 THR A N 1
ATOM 764 C CA . THR A 1 102 ? 10.068 4.225 -20.019 1.00 94.88 102 THR A CA 1
ATOM 765 C C . THR A 1 102 ? 11.378 3.545 -19.637 1.00 94.88 102 THR A C 1
ATOM 767 O O . THR A 1 102 ? 12.440 4.024 -20.027 1.00 94.88 102 THR A O 1
ATOM 770 N N . THR A 1 103 ? 11.328 2.404 -18.947 1.00 94.62 103 THR A N 1
ATOM 771 C CA . THR A 1 103 ? 12.539 1.637 -18.607 1.00 94.62 103 THR A CA 1
ATOM 772 C C . THR A 1 103 ? 13.255 1.127 -19.855 1.00 94.62 103 THR A C 1
ATOM 774 O O . THR A 1 103 ? 14.476 1.209 -19.916 1.00 94.62 103 THR A O 1
ATOM 777 N N . PHE A 1 104 ? 12.517 0.697 -20.880 1.00 95.38 104 PHE A N 1
ATOM 778 C CA . PHE A 1 104 ? 13.085 0.223 -22.141 1.00 95.38 104 PHE A CA 1
ATOM 779 C C . PHE A 1 104 ? 13.762 1.360 -22.908 1.00 95.38 104 PHE A C 1
ATOM 781 O O . PHE A 1 104 ? 14.873 1.202 -23.411 1.00 95.38 104 PHE A O 1
ATOM 788 N N . MET A 1 105 ? 13.114 2.527 -22.962 1.00 94.06 105 MET A N 1
ATOM 789 C CA . MET A 1 105 ? 13.666 3.717 -23.605 1.00 94.06 105 MET A CA 1
ATOM 790 C C . MET A 1 105 ? 14.958 4.175 -22.924 1.00 94.06 105 MET A C 1
ATOM 792 O O . MET A 1 105 ? 15.903 4.542 -23.613 1.00 94.06 105 MET A O 1
ATOM 796 N N . VAL A 1 106 ? 15.003 4.156 -21.589 1.00 93.31 106 VAL A N 1
ATOM 797 C CA . VAL A 1 106 ? 16.192 4.547 -20.817 1.00 93.31 106 VAL A CA 1
ATOM 798 C C . VAL A 1 106 ? 17.296 3.496 -20.941 1.00 93.31 106 VAL A C 1
ATOM 800 O O . VAL A 1 106 ? 18.431 3.839 -21.250 1.00 93.31 106 VAL A O 1
ATOM 803 N N . GLY A 1 107 ? 16.968 2.218 -20.754 1.00 91.38 107 GLY A N 1
ATOM 804 C CA . GLY A 1 107 ? 17.931 1.117 -20.799 1.00 91.38 107 GLY A CA 1
ATOM 805 C C . GLY A 1 107 ? 18.490 0.827 -22.189 1.00 91.38 107 GLY A C 1
ATOM 806 O O . GLY A 1 107 ? 19.561 0.244 -22.307 1.00 91.38 107 GLY A O 1
ATOM 807 N N . GLY A 1 108 ? 17.785 1.233 -23.247 1.00 92.19 108 GLY A N 1
ATOM 808 C CA . GLY A 1 108 ? 18.244 1.089 -24.626 1.00 92.19 108 GLY A CA 1
ATOM 809 C C . GLY A 1 108 ? 19.183 2.198 -25.097 1.00 92.19 108 GLY A C 1
ATOM 810 O O . GLY A 1 108 ? 19.668 2.117 -26.222 1.00 92.19 108 GLY A O 1
ATOM 811 N N . GLN A 1 109 ? 19.437 3.233 -24.288 1.00 92.94 109 GLN A N 1
ATOM 812 C CA . GLN A 1 109 ? 20.406 4.269 -24.644 1.00 92.94 109 GLN A CA 1
ATOM 813 C C . GLN A 1 109 ? 21.827 3.712 -24.562 1.00 92.94 109 GLN A C 1
ATOM 815 O O . GLN A 1 109 ? 22.247 3.211 -23.521 1.00 92.94 109 GLN A O 1
ATOM 820 N N . ASP A 1 110 ? 22.565 3.829 -25.659 1.00 91.06 110 ASP A N 1
ATOM 821 C CA . ASP A 1 110 ? 23.952 3.397 -25.769 1.00 91.06 110 ASP A CA 1
ATOM 822 C C . ASP A 1 110 ? 24.790 4.491 -26.445 1.00 91.06 110 ASP A C 1
ATOM 824 O O . ASP A 1 110 ? 24.267 5.345 -27.167 1.00 91.06 110 ASP A O 1
ATOM 828 N N . LEU A 1 111 ? 26.094 4.499 -26.184 1.00 89.12 111 LEU A N 1
ATOM 829 C CA . LEU A 1 111 ? 27.032 5.452 -26.769 1.00 89.12 111 LEU A CA 1
ATOM 830 C C . LEU A 1 111 ? 28.076 4.684 -27.570 1.00 89.12 111 LEU A C 1
ATOM 832 O O . LEU A 1 111 ? 29.019 4.122 -27.014 1.00 89.12 111 LEU A O 1
ATOM 836 N N . VAL A 1 112 ? 27.944 4.725 -28.893 1.00 88.56 112 VAL A N 1
ATOM 837 C CA . VAL A 1 112 ? 28.923 4.141 -29.812 1.00 88.56 112 VAL A CA 1
ATOM 838 C C . VAL A 1 112 ? 29.693 5.283 -30.455 1.00 88.56 112 VAL A C 1
ATOM 840 O O . VAL A 1 112 ? 29.106 6.162 -31.080 1.00 88.56 112 VAL A O 1
ATOM 843 N N . GLU A 1 113 ? 31.010 5.313 -30.236 1.00 87.81 113 GLU A N 1
ATOM 844 C CA . GLU A 1 113 ? 31.905 6.370 -30.744 1.00 87.81 113 GLU A CA 1
ATOM 845 C C . GLU A 1 113 ? 31.464 7.796 -30.343 1.00 87.81 113 GLU A C 1
ATOM 847 O O . GLU A 1 113 ? 31.676 8.771 -31.061 1.00 87.81 113 GLU A O 1
ATOM 852 N N . GLY A 1 114 ? 30.831 7.926 -29.171 1.00 87.56 114 GLY A N 1
ATOM 853 C CA . GLY A 1 114 ? 30.324 9.201 -28.656 1.00 87.56 114 GLY A CA 1
ATOM 854 C C . GLY A 1 114 ? 29.010 9.672 -29.286 1.00 87.56 114 GLY A C 1
ATOM 855 O O . GLY A 1 114 ? 28.527 10.743 -28.920 1.00 87.56 114 GLY A O 1
ATOM 856 N N . GLN A 1 115 ? 28.411 8.890 -30.189 1.00 88.50 115 GLN A N 1
ATOM 857 C CA . GLN A 1 115 ? 27.082 9.153 -30.735 1.00 88.50 115 GLN A CA 1
ATOM 858 C C . GLN A 1 115 ? 26.021 8.351 -29.970 1.00 88.50 115 GLN A C 1
ATOM 860 O O . GLN A 1 115 ? 26.213 7.152 -29.740 1.00 88.50 115 GLN A O 1
ATOM 865 N N . PRO A 1 116 ? 24.895 8.979 -29.581 1.00 88.44 116 PRO A N 1
ATOM 866 C CA . PRO A 1 116 ? 23.797 8.267 -28.950 1.00 88.44 116 PRO A CA 1
ATOM 867 C C . PRO A 1 116 ? 23.133 7.348 -29.978 1.00 88.44 116 PRO A C 1
ATOM 869 O O . PRO A 1 116 ? 22.601 7.804 -30.992 1.00 88.44 116 PRO A O 1
ATOM 872 N N . VAL A 1 117 ? 23.149 6.049 -29.704 1.00 92.31 117 VAL A N 1
ATOM 873 C CA . VAL A 1 117 ? 22.466 5.028 -30.500 1.00 92.31 117 VAL A CA 1
ATOM 874 C C . VAL A 1 117 ? 21.498 4.251 -29.620 1.00 92.31 117 VAL A C 1
ATOM 876 O O . VAL A 1 117 ? 21.649 4.185 -28.402 1.00 92.31 117 VAL A O 1
ATOM 879 N N . PHE A 1 118 ? 20.465 3.683 -30.239 1.00 90.94 118 PHE A N 1
ATOM 880 C CA . PHE A 1 118 ? 19.465 2.905 -29.521 1.00 90.94 118 PHE A CA 1
ATOM 881 C C . PHE A 1 118 ? 19.702 1.409 -29.718 1.00 90.94 118 PHE A C 1
ATOM 883 O O . PHE A 1 118 ? 19.601 0.900 -30.837 1.00 90.94 118 PHE A O 1
ATOM 890 N N . ASN A 1 119 ? 19.989 0.700 -28.629 1.00 91.38 119 ASN A N 1
ATOM 891 C CA . ASN A 1 119 ? 20.215 -0.736 -28.618 1.00 91.38 119 ASN A CA 1
ATOM 892 C C . ASN A 1 119 ? 19.021 -1.463 -27.985 1.00 91.38 119 ASN A C 1
ATOM 894 O O . ASN A 1 119 ? 18.814 -1.434 -26.771 1.00 91.38 119 ASN A O 1
ATOM 898 N N . LEU A 1 120 ? 18.251 -2.170 -28.818 1.00 92.12 120 LEU A N 1
ATOM 899 C CA . LEU A 1 120 ? 17.084 -2.929 -28.363 1.00 92.12 120 LEU A CA 1
ATOM 900 C C . LEU A 1 120 ? 17.461 -4.007 -27.337 1.00 92.12 120 LEU A C 1
ATOM 902 O O . LEU A 1 120 ? 16.691 -4.255 -26.413 1.00 92.12 120 LEU A O 1
ATOM 906 N N . GLY A 1 121 ? 18.632 -4.635 -27.475 1.00 93.06 121 GLY A N 1
ATOM 907 C CA . GLY A 1 121 ? 19.088 -5.678 -26.557 1.00 93.06 121 GLY A CA 1
ATOM 908 C C . GLY A 1 121 ? 19.308 -5.149 -25.141 1.00 93.06 121 GLY A C 1
ATOM 909 O O . GLY A 1 121 ? 18.898 -5.796 -24.179 1.00 93.06 121 GLY A O 1
ATOM 910 N N . TYR A 1 122 ? 19.887 -3.952 -25.019 1.00 92.31 122 TYR A N 1
AT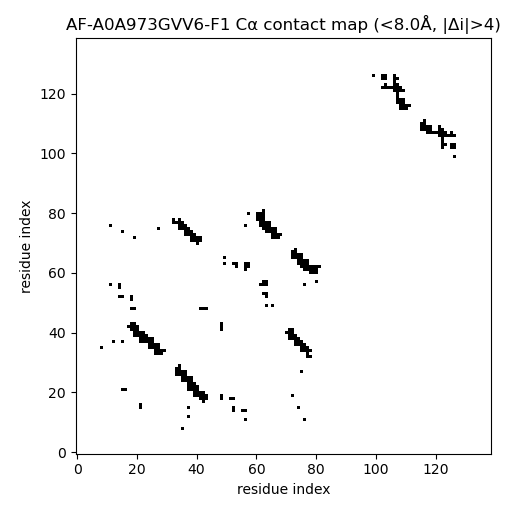OM 911 C CA . TYR A 1 122 ? 20.101 -3.296 -23.726 1.00 92.31 122 TYR A CA 1
ATOM 912 C C . TYR A 1 122 ? 18.794 -2.816 -23.099 1.00 92.31 122 TYR A C 1
ATOM 914 O O . TYR A 1 122 ? 18.579 -3.017 -21.905 1.00 92.31 122 TYR A O 1
ATOM 922 N N . GLY A 1 123 ? 17.870 -2.288 -23.908 1.00 92.56 123 GLY A N 1
ATOM 923 C CA . GLY A 1 123 ? 16.536 -1.928 -23.429 1.00 92.56 123 GLY A CA 1
ATOM 924 C C . GLY A 1 123 ? 15.797 -3.126 -22.832 1.00 92.56 123 GLY A C 1
ATOM 925 O O . GLY A 1 123 ? 15.259 -3.030 -21.729 1.00 92.56 123 GLY A O 1
ATOM 926 N N . ILE A 1 124 ? 15.804 -4.276 -23.524 1.00 94.31 124 ILE A N 1
ATOM 927 C CA . ILE A 1 124 ? 15.146 -5.499 -23.033 1.00 94.31 124 ILE A CA 1
ATOM 928 C C . ILE A 1 124 ? 15.804 -5.987 -21.741 1.00 94.31 124 ILE A C 1
ATOM 930 O O . ILE A 1 124 ? 15.093 -6.258 -20.774 1.00 94.31 124 ILE A O 1
ATOM 934 N N . SER A 1 125 ? 17.135 -6.118 -21.707 1.00 95.31 125 SER A N 1
ATOM 935 C CA . SER A 1 125 ? 17.830 -6.673 -20.540 1.00 95.31 125 SER A CA 1
ATOM 936 C C . SER A 1 125 ? 17.688 -5.780 -19.305 1.00 95.31 125 SER A C 1
ATOM 938 O O . SER A 1 125 ? 17.459 -6.292 -18.208 1.00 95.31 125 SER A O 1
ATOM 940 N N . TYR A 1 126 ? 17.733 -4.458 -19.482 1.00 93.62 126 TYR A N 1
ATOM 941 C CA . TYR A 1 126 ? 17.540 -3.484 -18.411 1.00 93.62 126 TYR A CA 1
ATOM 942 C C . TYR A 1 126 ? 16.124 -3.536 -17.824 1.00 93.62 126 TYR A C 1
ATOM 944 O O . TYR A 1 126 ? 15.961 -3.717 -16.614 1.00 93.62 126 TYR A O 1
ATOM 952 N N . SER A 1 127 ? 15.090 -3.438 -18.669 1.00 94.50 127 SER A N 1
ATOM 953 C CA . SER A 1 127 ? 13.699 -3.546 -18.215 1.00 94.50 127 SER A CA 1
ATOM 954 C C . SER A 1 127 ? 13.429 -4.895 -17.555 1.00 94.50 127 SER A C 1
ATOM 956 O O . SER A 1 127 ? 12.799 -4.942 -16.500 1.00 94.50 127 SER A O 1
ATOM 958 N N . ALA A 1 128 ? 13.933 -5.992 -18.130 1.00 94.88 128 ALA A N 1
ATOM 959 C CA . ALA A 1 128 ? 13.755 -7.330 -17.574 1.00 94.88 128 ALA A CA 1
ATOM 960 C C . ALA A 1 128 ? 14.386 -7.466 -16.182 1.00 94.88 128 ALA A C 1
ATOM 962 O O . ALA A 1 128 ? 13.764 -8.053 -15.296 1.00 94.88 128 ALA A O 1
ATOM 963 N N . ALA A 1 129 ? 15.577 -6.901 -15.962 1.00 94.81 129 ALA A N 1
ATOM 964 C CA . ALA A 1 129 ? 16.232 -6.917 -14.657 1.00 94.81 129 ALA A CA 1
ATOM 965 C C . ALA A 1 129 ? 15.417 -6.156 -13.597 1.00 94.81 129 ALA A C 1
ATOM 967 O O . ALA A 1 129 ? 15.159 -6.698 -12.522 1.00 94.81 129 ALA A O 1
ATOM 968 N N . LEU A 1 130 ? 14.950 -4.940 -13.910 1.00 93.12 130 LEU A N 1
ATOM 969 C CA . LEU A 1 130 ? 14.139 -4.139 -12.983 1.00 93.12 130 LEU A CA 1
ATOM 970 C C . LEU A 1 130 ? 12.806 -4.813 -12.643 1.00 93.12 130 LEU A C 1
ATOM 972 O O . LEU A 1 130 ? 12.434 -4.893 -11.473 1.00 93.12 130 LEU A O 1
ATOM 976 N N . LEU A 1 131 ? 12.103 -5.333 -13.652 1.00 93.12 131 LEU A N 1
ATOM 977 C CA . LEU A 1 131 ? 10.833 -6.029 -13.448 1.00 93.12 131 LEU A CA 1
ATOM 978 C C . LEU A 1 131 ? 11.017 -7.330 -12.661 1.00 93.12 131 LEU A C 1
ATOM 980 O O . LEU A 1 131 ? 10.176 -7.651 -11.828 1.00 93.12 131 LEU A O 1
ATOM 984 N N . SER A 1 132 ? 12.120 -8.051 -12.882 1.00 94.50 132 SER A N 1
ATOM 985 C CA . SER A 1 132 ? 12.417 -9.285 -12.146 1.00 94.50 132 SER A CA 1
ATOM 986 C C . SER A 1 132 ? 12.682 -9.023 -10.668 1.00 94.50 132 SER A C 1
ATOM 988 O O . SER A 1 132 ? 12.196 -9.776 -9.831 1.00 94.50 132 SER A O 1
ATOM 990 N N . ILE A 1 133 ? 13.417 -7.957 -10.330 1.00 94.38 133 ILE A N 1
ATOM 991 C CA . ILE A 1 133 ? 13.680 -7.597 -8.928 1.00 94.38 133 ILE A CA 1
ATOM 992 C C . ILE A 1 133 ? 12.379 -7.218 -8.217 1.00 94.38 133 ILE A C 1
ATOM 994 O O . ILE A 1 133 ? 12.146 -7.679 -7.105 1.00 94.38 133 ILE A O 1
ATOM 998 N N . LEU A 1 134 ? 11.517 -6.423 -8.861 1.00 90.19 134 LEU A N 1
ATOM 999 C CA . LEU A 1 134 ? 10.210 -6.066 -8.300 1.00 90.19 134 LEU A CA 1
ATOM 1000 C C . LEU A 1 134 ? 9.333 -7.303 -8.094 1.00 90.19 134 LEU A C 1
ATOM 1002 O O . LEU A 1 134 ? 8.768 -7.481 -7.023 1.00 90.19 134 LEU A O 1
ATOM 1006 N N . LEU A 1 135 ? 9.275 -8.191 -9.089 1.00 91.06 135 LEU A N 1
ATOM 1007 C CA . LEU A 1 135 ? 8.520 -9.436 -8.986 1.00 91.06 135 LEU A CA 1
ATOM 1008 C C . LEU A 1 135 ? 9.032 -10.323 -7.844 1.00 91.06 135 LEU A C 1
ATOM 1010 O O . LEU A 1 135 ? 8.230 -10.867 -7.100 1.00 91.06 135 LEU A O 1
ATOM 1014 N N . ALA A 1 136 ? 10.350 -10.456 -7.690 1.00 93.06 136 ALA A N 1
ATOM 1015 C CA . ALA A 1 136 ? 10.947 -11.256 -6.624 1.00 93.06 136 ALA A CA 1
ATOM 1016 C C . ALA A 1 136 ? 10.770 -10.643 -5.225 1.00 93.06 136 ALA A C 1
ATOM 1018 O O . ALA A 1 136 ? 10.921 -11.353 -4.240 1.00 93.06 136 ALA A O 1
ATOM 1019 N N . HIS A 1 137 ? 10.509 -9.337 -5.130 1.00 86.25 137 HIS A N 1
ATOM 1020 C CA . HIS A 1 137 ? 10.262 -8.659 -3.859 1.00 86.25 137 HIS A CA 1
ATOM 1021 C C . HIS A 1 137 ? 8.798 -8.750 -3.413 1.00 86.25 137 HIS A C 1
ATOM 1023 O O . HIS A 1 137 ? 8.520 -8.738 -2.219 1.00 86.25 137 HIS A O 1
ATOM 1029 N N . GLU A 1 138 ? 7.879 -8.814 -4.376 1.00 82.00 138 GLU A N 1
ATOM 1030 C CA . GLU A 1 138 ? 6.433 -8.895 -4.139 1.00 82.00 138 GLU A CA 1
ATOM 1031 C C . GLU A 1 138 ? 5.922 -10.346 -3.999 1.00 82.00 138 GLU A C 1
ATOM 1033 O O . GLU A 1 138 ? 4.785 -10.546 -3.573 1.00 82.00 138 GLU A O 1
ATOM 1038 N N . LEU A 1 139 ? 6.728 -11.349 -4.382 1.00 70.62 139 LEU A N 1
ATOM 1039 C CA . LEU A 1 139 ? 6.455 -12.788 -4.209 1.00 70.62 139 LEU A CA 1
ATOM 1040 C C . LEU A 1 139 ? 6.983 -13.313 -2.871 1.00 70.62 139 LEU A C 1
ATOM 1042 O O . LEU A 1 139 ? 6.254 -14.127 -2.259 1.00 70.62 139 LEU A O 1
#

Foldseek 3Di:
DPPPVVVLVVQLVVQLVVFFVFPDWDFDDDDPDTWIKGKGAGPDPPVVSCVSRQVVLVVSQWGWDWDDDDRIIITTTHHHDPPPDPPPVVVVVVVVVVLLVVQLQVQQFDADVNDTDGHNVRSVVRSVVVVVVVVVVVD

Secondary structure (DSSP, 8-state):
--HHHHHHHHHHHHHHHHHEEEEEEEEEEETTEEEEEEEEEESS-HHHHHHHHHHHHHHTTEEEEEEEETTEEEEEEEES---PPPP-HHHHHHHHHHHHHHHHHHHTEEEETTEEEE-HHHHHHHHHHHHHHHHHHH-

Radius of gyration: 23.62 Å; Cα contacts (8 Å, |Δi|>4): 177; chains: 1; bounding box: 60×29×58 Å

Sequence (139 aa):
MTDMSDLTVAALRTVAAEVIQIEDVQLGRRGAMVAPRFIGQLRTEAQAAYDTVAPRFQAMGYTALLQQEGQGVAIEALPGLFNPAPSRLWLALLLFALTIGTTFMVGGQDLVEGQPVFNLGYGISYSAALLSILLAHEL